Protein AF-A0A379LRH4-F1 (afdb_monomer_lite)

Radius of gyration: 13.5 Å; chains: 1; bounding box: 32×27×38 Å

Foldseek 3Di:
DDFDWDWFFWFAAAAPCRPTDIDTDGQDDDDPPDDRDDDPDDDDDPVQVVVSNPPCCVPDPADPRGGGPD

Organism: Enterobacter agglomerans (NCBI:txid549)

Secondary structure (DSSP, 8-state):
-PPPEEEEEEESSSSS----EEEEEEPP---TT------S-----HHHHHGGGTTTTTT--PPSSEETT-

pLDDT: mean 93.45, std 7.64, range [52.56, 97.94]

Structure (mmCIF, N/CA/C/O backbone):
data_AF-A0A379LRH4-F1
#
_entry.id   AF-A0A379LRH4-F1
#
loop_
_atom_site.group_PDB
_atom_site.id
_atom_site.type_symbol
_atom_site.label_atom_id
_atom_site.lab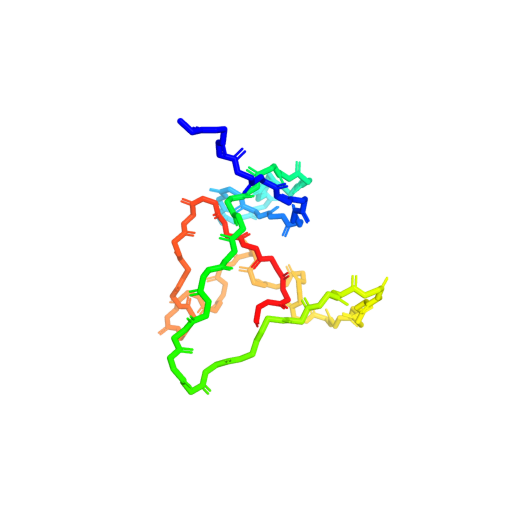el_alt_id
_atom_site.label_comp_id
_atom_site.label_asym_id
_atom_site.label_entity_id
_atom_site.label_seq_id
_atom_site.pdbx_PDB_ins_code
_atom_site.Cartn_x
_atom_site.Cartn_y
_atom_site.Cartn_z
_atom_site.occupancy
_atom_site.B_iso_or_equiv
_atom_site.auth_seq_id
_atom_site.auth_comp_id
_atom_site.auth_asym_id
_atom_site.auth_atom_id
_atom_site.pdbx_PDB_model_num
ATOM 1 N N . MET A 1 1 ? 0.361 14.763 21.573 1.00 52.56 1 MET A N 1
ATOM 2 C CA . MET A 1 1 ? 0.101 13.305 21.501 1.00 52.56 1 MET A CA 1
ATOM 3 C C . MET A 1 1 ? 1.186 12.676 20.639 1.00 52.56 1 MET A C 1
ATOM 5 O O . MET A 1 1 ? 1.530 13.276 19.630 1.00 52.56 1 MET A O 1
ATOM 9 N N . LYS A 1 2 ? 1.783 11.545 21.036 1.00 55.53 2 LYS A N 1
ATOM 10 C CA . LYS A 1 2 ? 2.763 10.851 20.178 1.00 55.53 2 LYS A CA 1
ATOM 11 C C . LYS A 1 2 ? 2.016 10.265 18.975 1.00 55.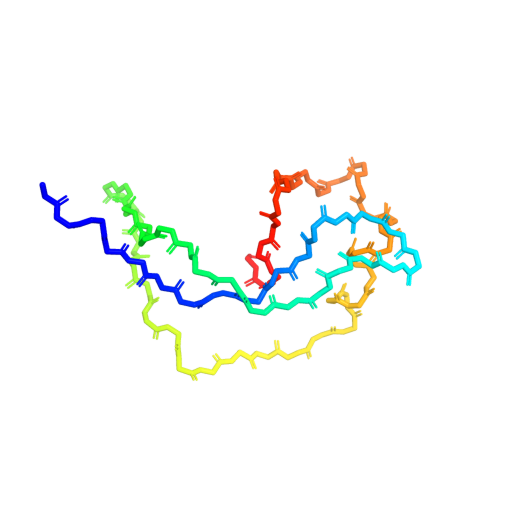53 2 LYS A C 1
ATOM 13 O O . LYS A 1 2 ? 1.059 9.528 19.200 1.00 55.53 2 LYS A O 1
ATOM 18 N N . SER A 1 3 ? 2.431 10.587 17.744 1.00 71.81 3 SER A N 1
ATOM 19 C CA . SER A 1 3 ? 1.925 9.855 16.575 1.00 71.81 3 SER A CA 1
ATOM 20 C C . SER A 1 3 ? 2.351 8.397 16.710 1.00 71.81 3 SER A C 1
ATOM 22 O O . SER A 1 3 ? 3.506 8.108 17.042 1.00 71.81 3 SER A O 1
ATOM 24 N N . ARG A 1 4 ? 1.400 7.483 16.528 1.00 89.56 4 ARG A N 1
ATOM 25 C CA . ARG A 1 4 ? 1.667 6.050 16.525 1.00 89.56 4 ARG A CA 1
ATOM 26 C C . ARG A 1 4 ? 1.916 5.653 15.077 1.00 89.56 4 ARG A C 1
ATOM 28 O O . ARG A 1 4 ? 1.013 5.764 14.256 1.00 89.56 4 ARG A O 1
ATOM 35 N N . THR A 1 5 ? 3.118 5.169 14.785 1.00 94.31 5 THR A N 1
ATOM 36 C CA . THR A 1 5 ? 3.516 4.720 13.447 1.00 94.31 5 THR A CA 1
ATOM 37 C C . THR A 1 5 ? 3.703 3.206 13.393 1.00 94.31 5 THR A C 1
ATOM 39 O O . THR A 1 5 ? 4.032 2.570 14.399 1.00 94.31 5 THR A O 1
ATOM 42 N N . MET A 1 6 ? 3.472 2.617 12.222 1.00 95.44 6 MET A N 1
ATOM 43 C CA . MET A 1 6 ? 3.735 1.214 11.894 1.00 95.44 6 MET A CA 1
ATOM 44 C C . MET A 1 6 ? 4.727 1.115 10.734 1.00 95.44 6 MET A C 1
ATOM 46 O O . MET A 1 6 ? 4.917 2.075 9.996 1.00 95.44 6 MET A O 1
ATOM 50 N N . ARG A 1 7 ? 5.346 -0.056 10.550 1.00 96.06 7 ARG A N 1
ATOM 51 C CA . ARG A 1 7 ? 6.224 -0.306 9.399 1.00 96.06 7 ARG A CA 1
ATOM 52 C C . ARG A 1 7 ? 5.428 -0.850 8.219 1.00 96.06 7 ARG A C 1
ATOM 54 O O . ARG A 1 7 ? 4.703 -1.826 8.390 1.00 96.06 7 ARG A O 1
ATOM 61 N N . ALA A 1 8 ? 5.640 -0.279 7.039 1.00 96.75 8 ALA A N 1
ATOM 62 C CA . ALA A 1 8 ? 5.060 -0.726 5.775 1.00 96.75 8 ALA A CA 1
ATOM 63 C C . ALA A 1 8 ? 6.142 -0.829 4.692 1.00 96.75 8 ALA A C 1
ATOM 65 O O . ALA A 1 8 ? 7.099 -0.059 4.710 1.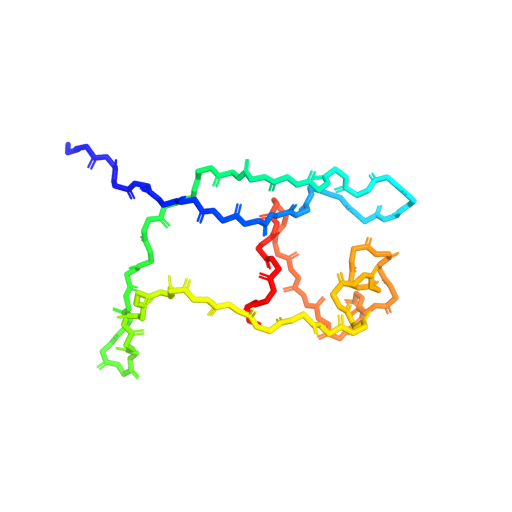00 96.75 8 ALA A O 1
ATOM 66 N N . PHE A 1 9 ? 6.008 -1.773 3.757 1.00 97.06 9 PHE A N 1
ATOM 67 C CA . PHE A 1 9 ? 6.888 -1.858 2.589 1.00 97.06 9 PHE A CA 1
ATOM 68 C C . PHE A 1 9 ? 6.314 -0.997 1.462 1.00 97.06 9 PHE A C 1
ATOM 70 O O . PHE A 1 9 ? 5.168 -1.190 1.057 1.00 97.06 9 PHE A O 1
ATOM 77 N N . THR A 1 10 ? 7.087 -0.023 0.990 1.00 97.44 10 THR A N 1
ATOM 78 C CA . THR A 1 10 ? 6.608 1.045 0.106 1.00 97.44 10 THR A CA 1
ATOM 79 C C . THR A 1 10 ? 7.480 1.222 -1.130 1.00 97.44 10 THR A C 1
ATOM 81 O O . THR A 1 10 ? 8.629 0.785 -1.139 1.00 97.44 10 THR A O 1
ATOM 84 N N . PHE A 1 11 ? 6.947 1.899 -2.149 1.00 97.44 11 PHE A N 1
ATOM 85 C CA . PHE A 1 11 ? 7.705 2.457 -3.271 1.00 97.44 11 PHE A CA 1
ATOM 86 C C . PHE A 1 11 ? 7.490 3.974 -3.357 1.00 97.44 11 PHE A C 1
ATOM 88 O O . PHE A 1 11 ? 6.378 4.467 -3.140 1.00 97.44 11 PHE A O 1
ATOM 95 N N . LYS A 1 12 ? 8.548 4.734 -3.670 1.00 97.25 12 LYS A N 1
ATOM 96 C CA . LYS A 1 12 ? 8.513 6.214 -3.670 1.00 97.25 12 LYS A CA 1
ATOM 97 C C . LYS A 1 12 ? 8.308 6.818 -5.048 1.00 97.25 12 LYS A C 1
ATOM 99 O O . LYS A 1 12 ? 7.883 7.966 -5.158 1.00 97.25 12 LYS A O 1
ATOM 104 N N . ARG A 1 13 ? 8.614 6.065 -6.104 1.00 96.69 13 ARG A N 1
ATOM 105 C CA . ARG A 1 13 ? 8.413 6.489 -7.491 1.00 96.69 13 ARG A CA 1
ATOM 106 C C . ARG A 1 13 ? 8.152 5.301 -8.393 1.00 96.69 13 ARG A C 1
ATOM 108 O O . ARG A 1 13 ? 8.479 4.171 -8.059 1.00 96.69 13 ARG A O 1
ATOM 115 N N . TYR A 1 14 ? 7.608 5.582 -9.567 1.00 97.00 14 TYR A N 1
ATOM 116 C CA . TYR A 1 14 ? 7.473 4.569 -10.602 1.00 97.00 14 TYR A CA 1
ATOM 117 C C . TYR A 1 14 ? 8.718 4.499 -11.488 1.00 97.00 14 TYR A C 1
ATOM 119 O O . TYR A 1 14 ? 9.352 5.526 -11.740 1.00 97.00 14 TYR A O 1
ATOM 127 N N . GLY A 1 15 ? 9.014 3.317 -12.028 1.00 95.50 15 GLY A N 1
ATOM 128 C CA . GLY A 1 15 ? 10.048 3.103 -13.042 1.00 95.50 15 GLY A CA 1
ATOM 129 C C . GLY A 1 15 ? 11.075 2.042 -12.646 1.00 95.50 15 GLY A C 1
ATOM 130 O O . GLY A 1 15 ? 10.839 1.235 -11.755 1.00 95.50 15 GLY A O 1
ATOM 131 N N . LYS A 1 16 ? 12.234 2.043 -13.321 1.00 92.94 16 LYS A N 1
ATOM 132 C CA . LYS A 1 16 ? 13.297 1.028 -13.144 1.00 92.94 16 LYS A CA 1
ATOM 133 C C . LYS A 1 16 ? 13.914 1.010 -11.741 1.00 92.94 16 LYS A C 1
ATOM 135 O O . LYS A 1 16 ? 14.424 -0.018 -11.312 1.00 92.94 16 LYS A O 1
ATOM 140 N N . SER A 1 17 ? 13.872 2.142 -11.044 1.00 95.06 17 SER A N 1
ATOM 141 C CA . SER A 1 17 ? 14.387 2.301 -9.683 1.00 95.06 17 SER A CA 1
ATOM 142 C C . SER A 1 17 ? 13.289 2.914 -8.812 1.00 95.06 17 SER A C 1
ATOM 144 O O . SER A 1 17 ? 13.277 4.125 -8.601 1.00 95.06 17 SER A O 1
ATOM 146 N N . PRO A 1 18 ? 12.325 2.100 -8.349 1.00 95.31 18 PRO A N 1
ATOM 147 C CA . PRO A 1 18 ? 11.136 2.592 -7.658 1.00 95.31 18 PRO A CA 1
ATOM 148 C C . PRO A 1 18 ? 11.368 3.031 -6.202 1.00 95.31 18 PRO A C 1
ATOM 150 O O . PRO A 1 18 ? 10.438 3.504 -5.550 1.00 95.31 18 PRO A O 1
ATOM 153 N N . GLU A 1 19 ? 12.603 2.894 -5.703 1.00 96.69 19 GLU A N 1
ATOM 154 C CA . GLU A 1 19 ? 12.982 3.150 -4.306 1.00 96.69 19 GLU A CA 1
ATOM 155 C C . GLU A 1 19 ? 12.111 2.334 -3.335 1.00 96.69 19 GLU A C 1
ATOM 157 O O . GLU A 1 19 ? 11.386 2.884 -2.509 1.00 96.69 19 GLU A O 1
ATOM 162 N N . LEU A 1 20 ? 12.154 1.004 -3.484 1.00 96.81 20 LEU A N 1
ATOM 163 C CA . LEU A 1 20 ? 11.465 0.076 -2.589 1.00 96.81 20 LEU A CA 1
ATOM 164 C C . LEU A 1 20 ? 12.136 0.039 -1.214 1.00 96.81 20 LEU A C 1
ATOM 166 O O . LEU A 1 20 ? 13.363 -0.037 -1.125 1.00 96.81 20 LEU A O 1
ATOM 170 N N . GLY A 1 21 ? 11.344 0.029 -0.147 1.00 96.62 21 GLY A N 1
ATOM 171 C CA . GLY A 1 21 ? 11.876 -0.077 1.208 1.00 96.62 21 GLY A CA 1
ATOM 172 C C . GLY A 1 21 ? 10.814 -0.016 2.297 1.00 96.62 21 GLY A C 1
ATOM 173 O O . GLY A 1 21 ? 9.657 0.322 2.052 1.00 96.62 21 GLY A O 1
ATOM 174 N N . PHE A 1 22 ? 11.221 -0.351 3.521 1.00 96.88 22 PHE A N 1
ATOM 175 C CA . PHE A 1 22 ? 10.368 -0.184 4.692 1.00 96.88 22 PHE A CA 1
ATOM 176 C C . PHE A 1 22 ? 10.352 1.272 5.153 1.00 96.88 22 PHE A C 1
ATOM 178 O O . PHE A 1 22 ? 11.407 1.862 5.370 1.00 96.88 22 PHE A O 1
ATOM 185 N N . GLU A 1 23 ? 9.157 1.806 5.371 1.00 96.19 23 GLU A N 1
ATOM 186 C CA . GLU A 1 23 ? 8.917 3.148 5.899 1.00 96.19 23 GLU A CA 1
ATOM 187 C C . GLU A 1 23 ? 8.052 3.079 7.161 1.00 96.19 23 GLU A C 1
ATOM 189 O O . GLU A 1 23 ? 7.275 2.136 7.349 1.00 96.19 23 GLU A O 1
ATOM 194 N N . ASN A 1 24 ? 8.176 4.090 8.023 1.00 95.44 24 ASN A N 1
ATOM 195 C CA . ASN A 1 24 ? 7.233 4.297 9.119 1.00 95.44 24 ASN A CA 1
ATOM 196 C C . ASN A 1 24 ? 6.058 5.135 8.607 1.00 95.44 24 ASN A C 1
ATOM 198 O O . ASN A 1 24 ? 6.240 6.290 8.231 1.00 95.44 24 ASN A O 1
ATOM 202 N N . VAL A 1 25 ? 4.863 4.558 8.620 1.00 92.81 25 VAL A N 1
ATOM 203 C CA . VAL A 1 25 ? 3.611 5.211 8.218 1.00 92.81 25 VAL A CA 1
ATOM 204 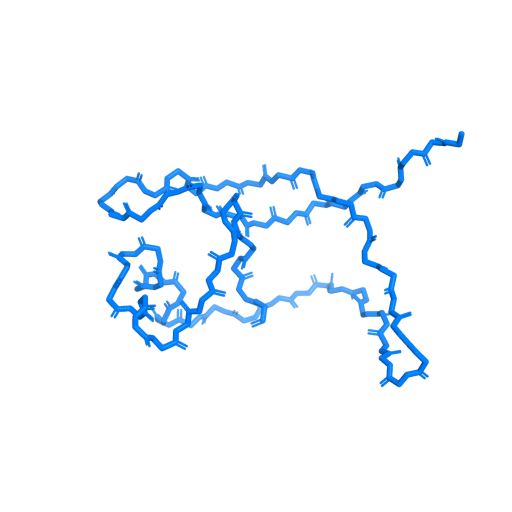C C . VAL A 1 25 ? 2.701 5.370 9.428 1.00 92.81 25 VAL A C 1
ATOM 206 O O . VAL A 1 25 ? 2.829 4.621 10.399 1.00 92.81 25 VAL A O 1
ATOM 209 N N . ASP A 1 26 ? 1.790 6.337 9.400 1.00 93.50 26 ASP A N 1
ATOM 210 C CA . ASP A 1 26 ? 0.816 6.507 10.479 1.00 93.50 26 ASP A CA 1
ATOM 211 C C . ASP A 1 26 ? -0.064 5.256 10.626 1.00 93.50 26 ASP A C 1
ATOM 213 O O . ASP A 1 26 ? -0.374 4.566 9.650 1.00 93.50 26 ASP A O 1
ATOM 217 N N . TYR A 1 27 ? -0.459 4.943 11.862 1.00 93.00 27 TYR A N 1
ATOM 218 C CA . TYR A 1 27 ? -1.452 3.897 12.094 1.00 93.00 27 TYR A CA 1
ATOM 219 C C . TYR A 1 27 ? -2.777 4.284 11.421 1.00 93.00 27 TYR A C 1
ATOM 221 O O . TYR A 1 27 ? -3.258 5.398 11.648 1.00 93.00 27 TYR A O 1
ATOM 229 N N . PRO A 1 28 ? -3.394 3.379 10.644 1.00 91.06 28 PRO A N 1
ATOM 230 C CA . PRO A 1 28 ? -4.681 3.658 10.040 1.00 91.06 28 PRO A CA 1
ATOM 231 C C . PRO A 1 28 ? -5.766 3.738 11.114 1.00 91.06 28 PRO A C 1
ATOM 233 O O . PRO A 1 28 ? -5.785 2.950 12.065 1.00 91.06 28 PRO A O 1
ATOM 236 N N . SER A 1 29 ? -6.672 4.695 10.931 1.00 92.81 29 SER A N 1
ATOM 237 C CA . SER A 1 29 ? -7.883 4.856 11.731 1.00 92.81 29 SER A CA 1
ATOM 238 C C . SER A 1 29 ? -9.060 4.333 10.910 1.00 92.81 29 SER A C 1
ATOM 240 O O . SER A 1 29 ? -9.430 5.011 9.952 1.00 92.81 29 SER A O 1
ATOM 242 N N . PRO A 1 30 ? -9.614 3.151 11.229 1.00 94.88 30 PRO A N 1
ATOM 243 C CA . PRO A 1 30 ? -10.736 2.603 10.475 1.00 94.88 30 PRO A CA 1
ATOM 244 C C . PRO A 1 30 ? -11.985 3.481 10.631 1.00 94.88 30 PRO A C 1
ATOM 246 O O . PRO A 1 30 ? -12.238 4.025 11.714 1.00 94.88 30 PRO A O 1
ATOM 249 N N . ALA A 1 31 ? -12.769 3.602 9.561 1.00 96.62 31 ALA A N 1
ATOM 250 C CA . ALA A 1 31 ? -14.131 4.126 9.607 1.00 96.62 31 ALA A CA 1
ATOM 251 C C . ALA A 1 31 ? -15.084 3.168 10.356 1.00 96.62 31 ALA A C 1
ATOM 253 O O . ALA A 1 31 ? -14.693 2.097 10.818 1.00 96.62 31 ALA A O 1
ATOM 254 N N . ALA A 1 32 ? -16.353 3.562 10.503 1.00 97.44 32 ALA A N 1
ATOM 255 C CA . ALA A 1 32 ? -17.343 2.799 11.272 1.00 97.44 32 ALA A CA 1
ATOM 256 C C . ALA A 1 32 ? -17.620 1.391 10.703 1.00 97.44 32 ALA A C 1
ATOM 258 O O . ALA A 1 32 ? -18.049 0.505 11.440 1.00 97.44 32 ALA A O 1
ATOM 259 N N . ASP A 1 33 ? -17.381 1.200 9.410 1.00 97.94 33 ASP A N 1
ATOM 260 C CA . ASP A 1 33 ? -17.594 -0.022 8.636 1.00 97.94 33 ASP A CA 1
ATOM 261 C C . ASP A 1 33 ? -16.286 -0.733 8.244 1.00 97.94 33 ASP A C 1
ATOM 263 O O . ASP A 1 33 ? -16.305 -1.704 7.488 1.00 97.94 33 ASP A O 1
ATOM 267 N N . GLU A 1 34 ? -15.149 -0.299 8.789 1.00 97.69 34 GLU A N 1
ATOM 268 C CA . GLU A 1 34 ? -13.836 -0.885 8.524 1.00 97.69 34 GLU A CA 1
ATOM 269 C C . GLU A 1 34 ? -13.280 -1.614 9.753 1.00 97.69 34 GLU A C 1
ATOM 271 O O . GLU A 1 34 ? -13.611 -1.325 10.904 1.00 97.69 34 GLU A O 1
ATOM 276 N N . ILE A 1 35 ? -12.368 -2.557 9.513 1.00 96.31 35 ILE A N 1
ATOM 277 C CA . ILE A 1 35 ? -11.627 -3.245 10.573 1.00 96.31 35 ILE A CA 1
ATOM 278 C C . ILE A 1 35 ? -10.132 -2.971 10.450 1.00 96.31 35 ILE A C 1
ATOM 280 O O . ILE A 1 35 ? -9.565 -2.952 9.359 1.00 96.31 35 ILE A O 1
ATOM 284 N N . LEU A 1 36 ? -9.466 -2.817 11.595 1.00 95.56 36 LEU A N 1
ATOM 285 C CA . LEU A 1 36 ? -8.012 -2.723 11.653 1.00 95.56 36 LEU A CA 1
ATOM 286 C C . LEU A 1 36 ? -7.403 -4.117 11.827 1.00 95.56 36 LEU A C 1
ATOM 288 O O . LEU A 1 36 ? -7.506 -4.725 12.894 1.00 95.56 36 LEU A O 1
ATOM 292 N N . VAL A 1 37 ? -6.727 -4.609 10.790 1.00 94.88 37 VAL A N 1
ATOM 293 C CA . VAL A 1 37 ? -6.077 -5.924 10.806 1.00 94.88 37 VAL A CA 1
ATOM 294 C C . VAL A 1 37 ? -4.603 -5.791 11.179 1.00 94.88 37 VAL A C 1
ATOM 296 O O . VAL A 1 37 ? -3.835 -5.078 10.534 1.00 94.88 37 VAL A O 1
ATOM 299 N N . LYS A 1 38 ? -4.168 -6.538 12.201 1.00 94.88 38 LYS A N 1
ATOM 300 C CA . LYS A 1 38 ? -2.741 -6.715 12.490 1.00 94.88 38 LYS A CA 1
ATOM 301 C C . LYS A 1 38 ? -2.175 -7.818 11.598 1.00 94.88 38 LYS A C 1
ATOM 303 O O . LYS A 1 38 ? -2.338 -9.001 11.884 1.00 94.88 38 LYS A O 1
ATOM 308 N N . VAL A 1 39 ? -1.488 -7.417 10.536 1.00 95.06 39 VAL A N 1
ATOM 309 C CA . VAL A 1 39 ? -0.881 -8.335 9.565 1.00 95.06 39 VAL A CA 1
ATOM 310 C C . VAL A 1 39 ? 0.296 -9.092 10.197 1.00 95.06 39 VAL A C 1
ATOM 312 O O . VAL A 1 39 ? 1.246 -8.475 10.680 1.00 95.06 39 VAL A O 1
ATOM 315 N N . TYR A 1 40 ? 0.231 -10.429 10.209 1.00 96.44 40 TYR A N 1
ATOM 316 C CA . TYR A 1 40 ? 1.324 -11.307 10.664 1.00 96.44 40 TYR A CA 1
ATOM 317 C C . TYR A 1 40 ? 2.221 -11.756 9.504 1.00 96.44 40 TYR A C 1
ATOM 319 O O . TYR A 1 40 ? 3.443 -11.770 9.627 1.00 96.44 40 TYR A O 1
ATOM 327 N N . ALA A 1 41 ? 1.607 -12.092 8.370 1.00 96.19 41 ALA A N 1
ATOM 328 C CA . ALA A 1 41 ? 2.268 -12.486 7.135 1.00 96.19 41 ALA A CA 1
ATOM 329 C C . ALA A 1 41 ? 1.439 -12.011 5.935 1.00 96.19 41 ALA A C 1
ATOM 331 O O . ALA A 1 41 ? 0.237 -11.773 6.067 1.00 96.19 41 ALA A O 1
ATOM 332 N N . VAL A 1 42 ? 2.087 -11.893 4.776 1.00 94.94 42 VAL A N 1
ATOM 333 C CA . VAL A 1 42 ? 1.459 -11.541 3.495 1.00 94.94 42 VAL A CA 1
ATOM 334 C C . VAL A 1 42 ? 1.884 -12.536 2.420 1.00 94.94 42 VAL A C 1
ATOM 336 O O . VAL A 1 42 ? 2.966 -13.118 2.502 1.00 94.94 42 VAL A O 1
ATOM 339 N N . GLY A 1 43 ? 1.032 -12.728 1.415 1.00 95.12 43 GLY A N 1
ATOM 340 C CA . GLY A 1 43 ? 1.402 -13.440 0.194 1.00 95.12 43 GLY A CA 1
ATOM 341 C C . GLY A 1 43 ? 2.120 -12.508 -0.779 1.00 95.12 43 GLY A C 1
ATOM 342 O O . GLY A 1 43 ? 1.792 -11.327 -0.849 1.00 95.12 43 GLY A O 1
ATOM 343 N N . LEU A 1 44 ? 3.079 -13.045 -1.533 1.00 95.44 44 LEU A N 1
ATOM 344 C CA . LEU A 1 44 ? 3.724 -12.341 -2.642 1.00 95.44 44 LEU A CA 1
ATOM 345 C C . LEU A 1 44 ? 3.129 -12.818 -3.965 1.00 95.44 44 LEU A C 1
ATOM 347 O O . LEU A 1 44 ? 2.993 -14.022 -4.190 1.00 95.44 44 LEU A O 1
ATOM 351 N N . ASN A 1 45 ? 2.823 -11.878 -4.850 1.00 95.44 45 ASN A N 1
ATOM 352 C CA . ASN A 1 45 ? 2.229 -12.115 -6.158 1.00 95.44 45 ASN A CA 1
ATOM 353 C C . ASN A 1 45 ? 3.081 -11.468 -7.264 1.00 95.44 45 ASN A C 1
ATOM 355 O O . ASN A 1 45 ? 3.722 -10.441 -7.039 1.00 95.44 45 ASN A O 1
ATOM 359 N N . PRO A 1 46 ? 3.060 -11.988 -8.507 1.00 94.75 46 PRO A N 1
ATOM 360 C CA . PRO A 1 46 ? 3.804 -11.383 -9.616 1.00 94.75 46 PRO A CA 1
ATOM 361 C C . PRO A 1 46 ? 3.492 -9.896 -9.851 1.00 94.75 46 PRO A C 1
ATOM 363 O O . PRO A 1 46 ? 4.379 -9.135 -10.236 1.00 94.75 46 PRO A O 1
ATOM 366 N N . ILE A 1 47 ? 2.250 -9.472 -9.586 1.00 94.19 47 ILE A N 1
ATOM 367 C CA . ILE A 1 47 ? 1.801 -8.084 -9.756 1.00 94.19 47 ILE A CA 1
ATOM 368 C C . ILE A 1 47 ? 2.533 -7.094 -8.837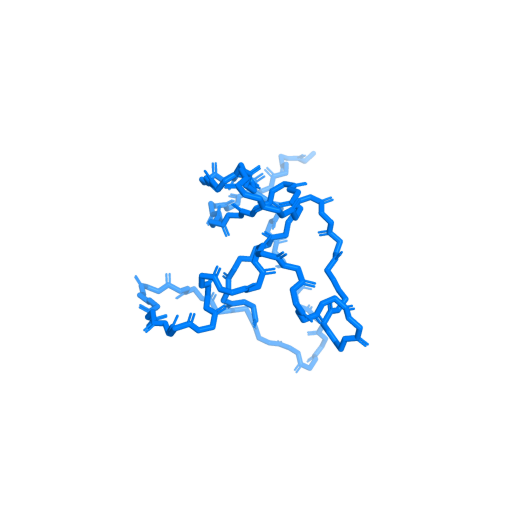 1.00 94.19 47 ILE A C 1
ATOM 370 O O . ILE A 1 47 ? 2.726 -5.944 -9.235 1.00 94.19 47 ILE A O 1
ATOM 374 N N . ASP A 1 48 ? 3.032 -7.541 -7.681 1.00 93.25 48 ASP A N 1
ATOM 375 C CA . ASP A 1 48 ? 3.742 -6.690 -6.716 1.00 93.25 48 ASP A CA 1
ATOM 376 C C . ASP A 1 48 ? 5.026 -6.094 -7.313 1.00 93.25 48 ASP A C 1
ATOM 378 O O . ASP A 1 48 ? 5.412 -4.973 -6.987 1.00 93.25 48 ASP A O 1
ATOM 382 N N . ASN A 1 49 ? 5.654 -6.801 -8.260 1.00 90.69 49 ASN A N 1
ATOM 383 C CA . ASN A 1 49 ? 6.827 -6.313 -8.989 1.00 90.69 49 ASN A CA 1
ATOM 384 C C . ASN A 1 4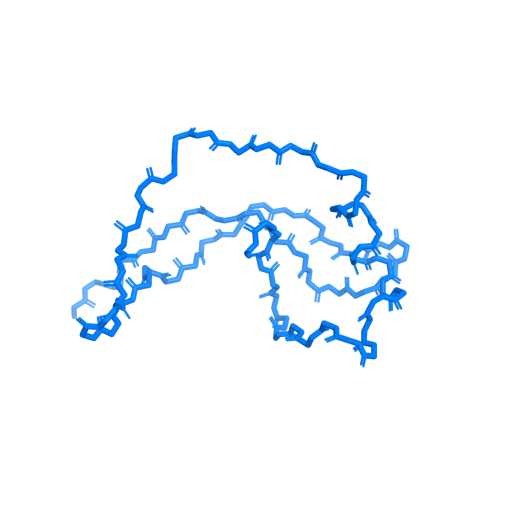9 ? 6.458 -5.383 -10.157 1.00 90.69 49 ASN A C 1
ATOM 386 O O . ASN A 1 49 ? 7.275 -4.570 -10.590 1.00 90.69 49 ASN A O 1
ATOM 390 N N . ILE A 1 50 ? 5.237 -5.504 -10.689 1.00 94.56 50 ILE A N 1
ATOM 391 C CA . ILE A 1 50 ? 4.784 -4.772 -11.880 1.00 94.56 50 ILE A CA 1
ATOM 392 C C . ILE A 1 50 ? 4.223 -3.397 -11.497 1.00 94.56 50 ILE A C 1
ATOM 394 O O . ILE A 1 50 ? 4.434 -2.426 -12.230 1.00 94.56 50 ILE A O 1
ATOM 398 N N . ILE A 1 51 ? 3.546 -3.286 -10.345 1.00 96.00 51 ILE A N 1
ATOM 399 C CA . ILE A 1 51 ? 2.941 -2.031 -9.863 1.00 96.00 51 ILE A CA 1
ATOM 400 C C . ILE A 1 51 ? 3.969 -0.887 -9.796 1.00 96.00 51 ILE A C 1
ATOM 402 O O . ILE A 1 51 ? 3.727 0.142 -10.439 1.00 96.00 51 ILE A O 1
ATOM 406 N N . PRO A 1 52 ? 5.145 -1.037 -9.146 1.00 96.88 52 PRO A N 1
ATOM 407 C CA . PRO A 1 52 ? 6.150 0.025 -9.119 1.00 96.88 52 PRO A CA 1
ATOM 408 C C . PRO A 1 52 ? 6.731 0.345 -10.505 1.00 96.88 52 PRO A C 1
ATOM 410 O O . PRO A 1 52 ? 7.223 1.447 -10.731 1.00 96.88 52 PRO A O 1
ATOM 413 N N . GLY A 1 53 ? 6.631 -0.567 -11.477 1.00 96.00 53 GLY A N 1
ATOM 414 C CA . GLY A 1 53 ? 6.987 -0.298 -12.874 1.00 96.00 53 GLY A CA 1
ATOM 415 C C . GLY A 1 53 ? 6.064 0.723 -13.555 1.00 96.00 53 GLY A C 1
ATOM 416 O O . GLY A 1 53 ? 6.477 1.394 -14.499 1.00 96.00 53 GLY A O 1
ATOM 417 N N . GLY A 1 54 ? 4.838 0.899 -13.050 1.00 95.19 54 GLY A N 1
ATOM 418 C CA . GLY A 1 54 ? 3.900 1.936 -13.486 1.00 95.19 54 GLY A CA 1
ATOM 419 C C . GLY A 1 54 ? 2.957 1.547 -14.625 1.00 95.19 54 GLY A C 1
ATOM 420 O O . GLY A 1 54 ? 2.163 2.388 -15.040 1.00 95.19 54 GLY A O 1
ATOM 421 N N . ILE A 1 55 ? 2.988 0.294 -15.092 1.00 94.81 55 ILE A N 1
ATOM 422 C CA . ILE A 1 55 ? 2.057 -0.222 -16.117 1.00 94.81 55 ILE A CA 1
ATOM 423 C C . ILE A 1 55 ? 0.595 -0.072 -15.665 1.00 94.81 55 ILE A C 1
ATOM 425 O O . ILE A 1 55 ? -0.272 0.250 -16.469 1.00 94.81 55 ILE A O 1
ATOM 429 N N . PHE A 1 56 ? 0.330 -0.228 -14.365 1.00 94.25 56 PHE A N 1
ATOM 430 C CA . PHE A 1 56 ? -1.017 -0.144 -13.797 1.00 94.25 56 PHE A CA 1
ATOM 431 C C . PHE A 1 56 ? -1.481 1.272 -13.428 1.00 94.25 56 PHE A C 1
ATOM 433 O O . PHE A 1 56 ? -2.612 1.415 -12.975 1.00 94.25 56 PHE A O 1
ATOM 440 N N . LYS A 1 57 ? -0.680 2.326 -13.648 1.00 93.81 57 LYS A N 1
ATOM 441 C CA . LYS A 1 57 ? -1.065 3.719 -13.326 1.00 93.81 57 LYS A CA 1
ATOM 442 C C . LYS A 1 57 ? -2.445 4.159 -13.840 1.00 93.81 57 LYS A C 1
ATOM 444 O O . LYS A 1 57 ? -3.089 4.910 -13.117 1.00 93.81 57 LYS A O 1
ATOM 449 N N . PRO A 1 58 ? -2.903 3.760 -15.046 1.00 94.50 58 PRO A N 1
ATOM 450 C CA . PRO A 1 58 ? -4.211 4.189 -15.547 1.00 94.50 58 PRO A CA 1
ATOM 451 C C . PRO A 1 58 ? -5.407 3.576 -14.803 1.00 94.50 58 PRO A C 1
ATOM 453 O O . PRO A 1 58 ? -6.531 4.011 -15.021 1.00 94.50 58 PRO A O 1
ATOM 456 N N . ILE A 1 59 ? -5.180 2.535 -13.992 1.00 94.69 59 ILE A N 1
ATOM 457 C CA . ILE A 1 59 ? -6.233 1.759 -13.320 1.00 94.69 59 ILE A CA 1
ATOM 458 C C . ILE A 1 59 ? -6.076 1.841 -11.794 1.00 94.69 59 ILE A C 1
ATOM 460 O O . ILE A 1 59 ? -7.062 1.992 -11.079 1.00 94.69 59 ILE A O 1
ATOM 464 N N . LEU A 1 60 ? -4.840 1.764 -11.289 1.00 93.50 60 LEU A N 1
ATOM 465 C CA . LEU A 1 60 ? -4.508 1.836 -9.868 1.00 93.50 60 LEU A CA 1
ATOM 466 C C . LEU A 1 60 ? -3.877 3.192 -9.536 1.00 93.50 60 LEU A C 1
ATOM 468 O O . LEU A 1 60 ? -2.756 3.502 -9.952 1.00 93.50 60 LEU A O 1
ATOM 472 N N . HIS A 1 61 ? -4.596 3.993 -8.754 1.00 94.00 61 HIS A N 1
ATOM 473 C CA . HIS A 1 61 ? -4.176 5.337 -8.370 1.00 94.00 61 HIS A CA 1
ATOM 474 C C . HIS A 1 61 ? -3.578 5.349 -6.963 1.00 94.00 61 HIS A C 1
ATOM 476 O O . HIS A 1 61 ? -4.292 5.362 -5.965 1.00 94.00 61 HIS A O 1
ATOM 482 N N . PHE A 1 62 ? -2.249 5.396 -6.888 1.00 94.62 62 PHE A N 1
ATOM 483 C CA . PHE A 1 62 ? -1.526 5.476 -5.622 1.00 94.62 62 PHE A CA 1
ATOM 484 C C . PHE A 1 62 ? -1.040 6.897 -5.322 1.00 94.62 62 PHE A C 1
ATOM 486 O O . PHE A 1 62 ? -0.464 7.564 -6.189 1.00 94.62 62 PHE A O 1
ATOM 493 N N . LYS A 1 63 ? -1.175 7.327 -4.062 1.00 94.50 63 LYS A N 1
ATOM 494 C CA . LYS A 1 63 ? -0.445 8.480 -3.519 1.00 94.50 63 LYS A CA 1
ATOM 495 C C . LYS A 1 63 ? 0.930 8.013 -3.050 1.00 94.50 63 LYS A C 1
ATOM 497 O O . LYS A 1 63 ? 1.016 7.140 -2.197 1.00 94.50 63 LYS A O 1
ATOM 502 N N . LEU A 1 64 ? 1.991 8.596 -3.603 1.00 94.88 64 LEU A N 1
ATOM 503 C CA . LEU A 1 64 ? 3.365 8.217 -3.273 1.00 94.88 64 LEU A CA 1
ATOM 504 C C . LEU A 1 64 ? 3.894 8.971 -2.035 1.00 94.88 64 LEU A C 1
ATOM 506 O O . LEU A 1 64 ? 3.571 10.153 -1.882 1.00 94.88 64 LEU A O 1
ATOM 510 N N . PRO A 1 65 ? 4.736 8.335 -1.195 1.00 95.75 65 PRO A N 1
ATOM 511 C CA . PRO A 1 65 ? 5.113 6.918 -1.241 1.00 95.75 65 PRO A CA 1
ATOM 512 C C . PRO A 1 65 ? 3.934 6.002 -0.887 1.00 95.75 65 PRO A C 1
ATOM 514 O O . PRO A 1 65 ? 3.149 6.316 0.004 1.00 95.75 65 PRO A O 1
ATOM 517 N N . ALA A 1 66 ? 3.807 4.881 -1.597 1.00 96.19 66 ALA A N 1
ATOM 518 C CA . ALA A 1 66 ? 2.652 3.990 -1.487 1.00 96.19 66 ALA A CA 1
ATOM 519 C C . ALA A 1 66 ? 3.045 2.624 -0.930 1.00 96.19 66 ALA A C 1
ATOM 521 O O . ALA A 1 66 ? 4.108 2.108 -1.269 1.00 96.19 66 ALA A O 1
ATOM 522 N N . THR A 1 67 ? 2.181 2.041 -0.095 1.00 96.12 67 THR A N 1
ATOM 523 C CA . THR A 1 67 ? 2.373 0.693 0.466 1.00 96.12 67 THR A CA 1
ATOM 524 C C . THR A 1 67 ? 2.009 -0.363 -0.576 1.00 96.12 67 THR A C 1
ATOM 526 O O . THR A 1 67 ? 1.001 -0.222 -1.262 1.00 96.12 67 THR A O 1
ATOM 529 N N . LEU A 1 68 ? 2.825 -1.411 -0.703 1.00 95.12 68 LEU A N 1
ATOM 530 C CA . LEU A 1 68 ? 2.510 -2.576 -1.536 1.00 95.12 68 LEU A CA 1
ATOM 531 C C . LEU A 1 68 ? 1.629 -3.576 -0.777 1.00 95.12 68 LEU A C 1
ATOM 533 O O . LEU A 1 68 ? 1.762 -3.717 0.439 1.00 95.12 68 LEU A O 1
ATOM 537 N N . GLY A 1 69 ? 0.763 -4.285 -1.507 1.00 90.69 69 GLY A N 1
ATOM 538 C CA . GLY A 1 69 ? -0.180 -5.253 -0.934 1.00 90.69 69 GLY A CA 1
ATOM 539 C C . GLY A 1 69 ? -1.355 -4.618 -0.179 1.00 90.69 69 GLY A C 1
ATOM 540 O O . GLY A 1 69 ? -1.827 -5.211 0.789 1.00 90.69 69 GLY A O 1
ATOM 541 N N . GLN A 1 70 ? -1.760 -3.404 -0.581 1.00 82.31 70 GLN A N 1
ATOM 542 C CA . GLN A 1 70 ? -3.001 -2.754 -0.136 1.00 82.31 70 GLN A CA 1
ATOM 543 C C . GLN A 1 70 ? -4.234 -3.345 -0.816 1.00 82.31 70 GLN A C 1
ATOM 545 O O . GLN A 1 70 ? -4.093 -3.836 -1.960 1.00 82.31 70 GLN A O 1
#

InterPro domains:
  IPR011032 GroES-like superfamily [SSF50129] (4-69)

Sequence (70 aa):
MKSRTMRAFTFKRYGKSPELGFENVDYPSPAADEILVKVYAVGLNPIDNIIPGGIFKPILHFKLPATLGQ